Protein AF-A0A7T8QSJ7-F1 (afdb_monomer)

Secondary structure (DSSP, 8-state):
----HHHHHHHHHHHHHTTT-HHHHHHHHHHHTT--TTS----HHHHHHHHHH--

Sequence (55 aa):
MRWSSEECTFAVEAYFSNRQSVVATQRAFRNRFNVAPRGPVPDRKLIVTWVTTFR

InterPro domains:
  IPR032135 Helix-turn-helix domain (DUF4817) [PF16087] (4-55)

Nearest PDB structures (foldseek):
  6vlh-assembly1_A  TM=2.940E-01  e=7.328E+00  Human immunodeficiency virus 1

Structure (mmCIF, N/CA/C/O backbone):
data_AF-A0A7T8QSJ7-F1
#
_entry.id   AF-A0A7T8QSJ7-F1
#
loop_
_atom_site.group_PDB
_atom_site.id
_atom_site.type_symbol
_atom_site.label_atom_id
_atom_site.label_alt_id
_atom_site.label_comp_id
_atom_site.label_asym_id
_atom_site.label_entity_id
_atom_site.label_seq_id
_atom_site.pdbx_PDB_ins_code
_atom_site.Cartn_x
_atom_site.Cartn_y
_atom_site.Cartn_z
_atom_site.occupancy
_atom_site.B_iso_or_equiv
_atom_site.auth_seq_id
_atom_site.auth_comp_id
_atom_site.auth_asym_id
_atom_site.auth_atom_id
_atom_site.pdbx_PDB_model_num
ATOM 1 N N . MET A 1 1 ? 11.841 -8.532 -0.893 1.00 70.50 1 MET A N 1
ATOM 2 C CA . MET A 1 1 ? 11.701 -7.215 -1.552 1.00 70.50 1 MET A CA 1
ATOM 3 C C . MET A 1 1 ? 11.655 -6.152 -0.470 1.00 70.50 1 MET A C 1
ATOM 5 O O . MET A 1 1 ? 11.058 -6.415 0.567 1.00 70.50 1 MET A O 1
ATOM 9 N N . ARG A 1 2 ? 12.313 -5.009 -0.668 1.00 87.31 2 ARG A N 1
ATOM 10 C CA . ARG A 1 2 ? 12.299 -3.893 0.283 1.00 87.31 2 ARG A CA 1
ATOM 11 C C . ARG A 1 2 ? 11.634 -2.713 -0.412 1.00 87.31 2 ARG A C 1
ATOM 13 O O . ARG A 1 2 ? 12.120 -2.303 -1.457 1.00 87.31 2 ARG A O 1
ATOM 20 N N . TRP A 1 3 ? 10.518 -2.251 0.138 1.00 93.38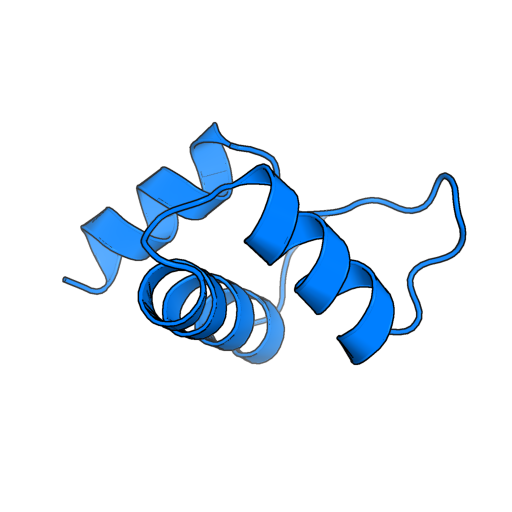 3 TRP A N 1
ATOM 21 C CA . TRP A 1 3 ? 9.795 -1.089 -0.373 1.00 93.38 3 TRP A CA 1
ATOM 22 C C . TRP A 1 3 ? 10.507 0.190 0.056 1.00 93.38 3 TRP A C 1
ATOM 24 O O . TRP A 1 3 ? 11.056 0.255 1.165 1.00 93.38 3 TRP A O 1
ATOM 34 N N . SER A 1 4 ? 10.529 1.180 -0.825 1.00 95.00 4 SER A N 1
ATOM 35 C CA . SER A 1 4 ? 11.052 2.508 -0.528 1.00 95.00 4 SER A CA 1
ATOM 36 C C . SER A 1 4 ? 10.082 3.286 0.364 1.00 95.00 4 SER A C 1
ATOM 38 O O . SER A 1 4 ? 8.890 2.982 0.435 1.00 95.00 4 SER A O 1
ATOM 40 N N . SER A 1 5 ? 10.578 4.329 1.034 1.00 93.81 5 SER A N 1
ATOM 41 C CA . SER A 1 5 ? 9.710 5.223 1.805 1.00 93.81 5 SER A CA 1
ATOM 42 C C . SER A 1 5 ? 8.657 5.899 0.921 1.00 93.81 5 SER A C 1
ATOM 44 O O . SER A 1 5 ? 7.530 6.064 1.366 1.00 93.81 5 SER A O 1
ATOM 46 N N . GLU A 1 6 ? 8.985 6.229 -0.335 1.00 96.56 6 GLU A N 1
ATOM 47 C CA . GLU A 1 6 ? 8.026 6.806 -1.289 1.00 96.56 6 GLU A CA 1
ATOM 48 C C . GLU A 1 6 ? 6.883 5.828 -1.598 1.00 96.56 6 GLU A C 1
ATOM 50 O O . GLU 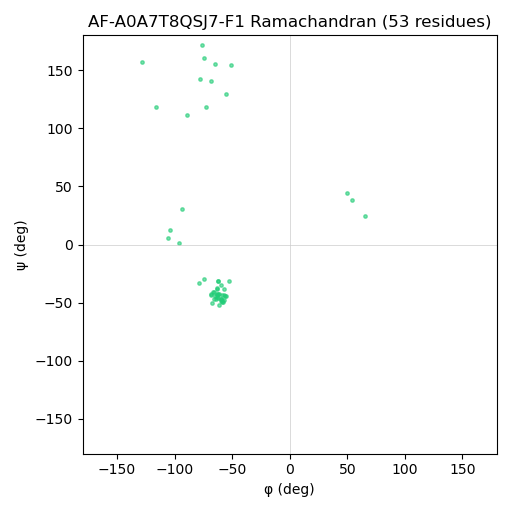A 1 6 ? 5.712 6.204 -1.563 1.00 96.56 6 GLU A O 1
ATOM 55 N N . GLU A 1 7 ? 7.210 4.558 -1.847 1.00 96.38 7 GLU A N 1
ATOM 56 C CA . GLU A 1 7 ? 6.221 3.509 -2.108 1.00 96.38 7 GLU A CA 1
ATOM 57 C C . GLU A 1 7 ? 5.303 3.287 -0.898 1.00 96.38 7 GLU A C 1
ATOM 59 O O . GLU A 1 7 ? 4.083 3.176 -1.055 1.00 96.38 7 GLU A O 1
ATOM 64 N N . CYS A 1 8 ? 5.876 3.268 0.309 1.00 95.44 8 CYS A N 1
ATOM 65 C CA . CYS A 1 8 ? 5.124 3.158 1.557 1.00 95.44 8 CYS A CA 1
ATOM 66 C C . CYS A 1 8 ? 4.170 4.346 1.749 1.00 95.44 8 CYS A C 1
ATOM 68 O O . CYS A 1 8 ? 2.975 4.136 1.970 1.00 95.44 8 CYS A O 1
ATOM 70 N N . THR A 1 9 ? 4.674 5.580 1.636 1.00 96.38 9 THR A N 1
ATOM 71 C CA . THR A 1 9 ? 3.876 6.805 1.809 1.00 96.38 9 THR A CA 1
ATOM 72 C C . THR A 1 9 ? 2.732 6.854 0.804 1.00 96.38 9 THR A C 1
ATOM 74 O O . THR A 1 9 ? 1.579 7.035 1.197 1.00 96.38 9 THR A O 1
ATOM 77 N N . PHE A 1 10 ? 3.014 6.577 -0.473 1.00 97.38 10 PHE A N 1
ATOM 78 C CA . PHE A 1 10 ? 1.978 6.534 -1.500 1.00 97.38 10 PHE A CA 1
ATOM 79 C C . PHE A 1 10 ? 0.895 5.497 -1.176 1.00 97.38 10 PHE A C 1
ATOM 81 O O . PHE A 1 10 ? -0.293 5.773 -1.333 1.00 97.38 10 PHE A O 1
ATOM 88 N N . ALA A 1 11 ? 1.272 4.298 -0.718 1.00 96.94 11 ALA A N 1
ATOM 89 C CA . ALA A 1 11 ? 0.303 3.258 -0.381 1.00 96.94 11 ALA A CA 1
ATOM 90 C C . ALA A 1 11 ? -0.628 3.672 0.775 1.00 96.94 11 ALA A C 1
ATOM 92 O O . ALA A 1 11 ? -1.824 3.374 0.721 1.00 96.94 11 ALA A O 1
ATOM 93 N N . VAL A 1 12 ? -0.104 4.374 1.786 1.00 96.62 12 VAL A N 1
ATOM 94 C CA . VAL A 1 12 ? -0.891 4.895 2.918 1.00 96.62 12 VAL A CA 1
ATOM 95 C C . VAL A 1 12 ? -1.854 5.987 2.458 1.00 96.62 12 VAL A C 1
ATOM 97 O O . VAL A 1 12 ? -3.054 5.890 2.722 1.00 96.62 12 VAL A O 1
ATOM 100 N N . GLU A 1 13 ? -1.370 6.985 1.719 1.00 97.38 13 GLU A N 1
ATOM 101 C CA . GLU A 1 13 ? -2.209 8.067 1.185 1.00 97.38 13 GLU A CA 1
ATOM 102 C C . GLU A 1 13 ? -3.312 7.514 0.277 1.00 97.38 13 GLU A C 1
ATOM 104 O O . GLU A 1 13 ? -4.500 7.778 0.483 1.00 97.38 13 GLU A O 1
ATOM 109 N N . ALA A 1 14 ? -2.937 6.650 -0.670 1.00 97.75 14 ALA A N 1
ATOM 110 C CA . ALA A 1 14 ? -3.875 6.026 -1.588 1.00 97.75 14 ALA A CA 1
ATOM 111 C C . ALA A 1 14 ? -4.909 5.156 -0.860 1.00 97.75 14 ALA A C 1
ATOM 113 O O . ALA A 1 14 ? -6.043 5.053 -1.326 1.00 97.75 14 ALA A O 1
ATOM 114 N N . TYR A 1 15 ? -4.568 4.530 0.269 1.00 97.31 15 TYR A N 1
ATOM 115 C CA . TYR A 1 15 ? -5.537 3.797 1.087 1.00 97.31 15 TYR A CA 1
ATOM 116 C C . TYR A 1 15 ? -6.630 4.708 1.643 1.00 97.31 15 TYR A C 1
ATOM 118 O O . TYR A 1 15 ? -7.814 4.392 1.500 1.00 97.31 15 TYR A O 1
ATOM 126 N N . PHE A 1 16 ? -6.272 5.867 2.196 1.00 96.31 16 PHE A N 1
ATOM 127 C CA . PHE A 1 16 ? -7.263 6.824 2.687 1.00 96.31 16 PHE A CA 1
ATOM 128 C C . PHE A 1 16 ? -8.074 7.461 1.551 1.00 96.31 16 PHE A C 1
ATOM 130 O O . PHE A 1 16 ? -9.305 7.496 1.634 1.00 96.31 16 PHE A O 1
ATOM 137 N N . SER A 1 17 ? -7.429 7.868 0.453 1.00 97.12 17 SER A N 1
ATOM 138 C CA . SER A 1 17 ? -8.119 8.444 -0.713 1.00 97.12 17 SER A CA 1
ATOM 139 C C . SER A 1 17 ? -9.093 7.464 -1.377 1.00 97.12 17 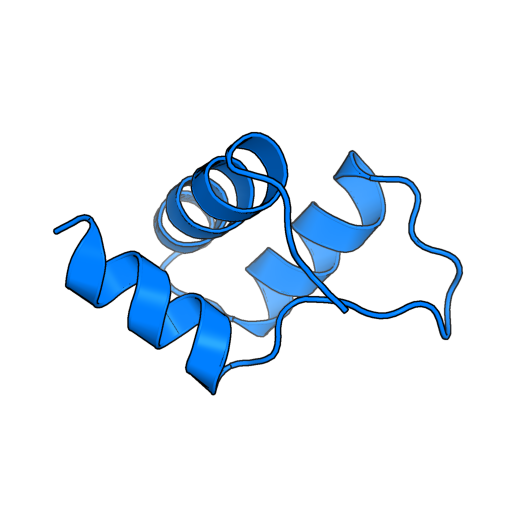SER A C 1
ATOM 141 O O . SER A 1 17 ? -10.133 7.876 -1.887 1.00 97.12 17 SER A O 1
ATOM 143 N N . ASN A 1 18 ? -8.809 6.158 -1.329 1.00 97.12 18 ASN A N 1
ATOM 144 C CA . ASN A 1 18 ? -9.666 5.112 -1.894 1.00 97.12 18 ASN A CA 1
ATOM 145 C C . ASN A 1 18 ? -10.644 4.502 -0.877 1.00 97.12 18 ASN A C 1
ATOM 147 O O . ASN A 1 18 ? -11.005 3.327 -0.990 1.00 97.12 18 ASN A O 1
ATOM 151 N N . ARG A 1 19 ? -11.084 5.280 0.123 1.00 96.50 19 ARG A N 1
ATOM 152 C CA . ARG A 1 19 ? -12.069 4.846 1.133 1.00 96.50 19 ARG A CA 1
ATOM 153 C C . ARG A 1 19 ? -11.663 3.548 1.842 1.00 96.50 19 ARG A C 1
ATOM 155 O O . ARG A 1 19 ? -12.507 2.696 2.102 1.00 96.50 19 ARG A O 1
ATOM 162 N N . GLN A 1 20 ? -10.371 3.392 2.131 1.00 95.81 20 GLN A N 1
ATOM 163 C CA . GLN A 1 20 ? -9.809 2.237 2.839 1.00 95.81 20 GLN A CA 1
ATOM 164 C C . GLN A 1 20 ? -9.920 0.910 2.058 1.00 95.81 20 GLN A C 1
ATOM 166 O O . GLN A 1 20 ? -9.915 -0.180 2.632 1.00 95.81 20 GLN A O 1
ATOM 171 N N . SER A 1 21 ? -10.008 0.972 0.725 1.00 97.50 21 SER A N 1
ATOM 172 C CA . SER A 1 21 ? -10.040 -0.218 -0.129 1.00 97.50 21 SER A CA 1
ATOM 173 C C . SER A 1 21 ? -8.637 -0.673 -0.532 1.00 97.50 21 SER A C 1
ATOM 175 O O . SER A 1 21 ? -7.985 -0.057 -1.372 1.00 97.50 21 SER A O 1
ATOM 177 N N . VAL A 1 22 ? -8.210 -1.827 -0.011 1.00 97.19 22 VAL A N 1
ATOM 178 C CA . VAL A 1 22 ? -6.920 -2.468 -0.346 1.00 97.19 22 VAL A CA 1
ATOM 179 C C . VAL A 1 22 ? -6.774 -2.719 -1.848 1.00 97.19 22 VAL A C 1
ATOM 181 O O . VAL A 1 22 ? -5.724 -2.448 -2.426 1.00 97.19 22 VAL A O 1
ATOM 184 N N . VAL A 1 23 ? -7.827 -3.222 -2.500 1.00 97.31 23 VAL A N 1
ATOM 185 C CA . VAL A 1 23 ? -7.789 -3.549 -3.935 1.00 97.31 23 VAL A CA 1
ATOM 186 C C . VAL A 1 23 ? -7.625 -2.281 -4.771 1.00 97.31 23 VAL A C 1
ATOM 188 O O . VAL A 1 23 ? -6.860 -2.271 -5.736 1.00 97.31 23 VAL A O 1
ATOM 191 N N . ALA A 1 24 ? -8.313 -1.198 -4.402 1.00 98.12 24 ALA A N 1
ATOM 192 C CA . ALA A 1 24 ? -8.168 0.082 -5.087 1.00 98.12 24 ALA A CA 1
ATOM 193 C C . ALA A 1 24 ? -6.764 0.675 -4.874 1.00 98.12 24 ALA A C 1
ATOM 195 O O . ALA A 1 24 ? -6.148 1.111 -5.846 1.00 98.12 24 ALA A O 1
ATOM 196 N N . THR A 1 25 ? -6.210 0.588 -3.659 1.00 98.19 25 THR A N 1
ATOM 197 C CA . THR A 1 25 ? -4.821 0.978 -3.367 1.00 98.19 25 THR A CA 1
ATOM 198 C C . THR A 1 25 ? -3.823 0.213 -4.227 1.00 98.19 25 THR A C 1
ATOM 200 O O . THR A 1 25 ? -2.960 0.825 -4.845 1.00 98.19 25 THR A O 1
ATOM 203 N N . GLN A 1 26 ? -3.950 -1.112 -4.333 1.00 97.62 26 GLN A N 1
ATOM 204 C CA . GLN A 1 26 ? -3.050 -1.932 -5.153 1.00 97.62 26 GLN A CA 1
ATOM 205 C C . GLN A 1 26 ? -3.127 -1.580 -6.644 1.00 97.62 26 GLN A C 1
ATOM 207 O O . GLN A 1 26 ? -2.102 -1.566 -7.329 1.00 97.62 26 GLN A O 1
ATOM 212 N N . ARG A 1 27 ? -4.327 -1.270 -7.154 1.00 97.62 27 ARG A N 1
ATOM 213 C CA . ARG A 1 27 ? -4.515 -0.801 -8.537 1.00 97.62 27 ARG A CA 1
ATOM 214 C C . ARG A 1 27 ? -3.858 0.563 -8.757 1.00 97.62 27 ARG A C 1
ATOM 216 O O . ARG A 1 27 ? -3.119 0.724 -9.724 1.00 97.62 27 ARG A O 1
ATOM 223 N N . ALA A 1 28 ? -4.073 1.510 -7.844 1.00 98.06 28 ALA A N 1
ATOM 224 C CA . ALA A 1 28 ? -3.444 2.828 -7.895 1.00 98.06 28 ALA A CA 1
ATOM 225 C C . ALA A 1 28 ? -1.912 2.728 -7.813 1.00 98.06 28 ALA A C 1
ATOM 227 O O . ALA A 1 28 ? -1.214 3.360 -8.602 1.00 98.06 28 ALA A O 1
ATOM 228 N N . PHE A 1 29 ? -1.394 1.876 -6.925 1.00 97.88 29 PHE A N 1
ATOM 229 C CA . PHE A 1 29 ? 0.036 1.606 -6.766 1.00 97.88 29 PHE A CA 1
ATOM 230 C C . PHE A 1 29 ? 0.650 1.064 -8.053 1.00 97.88 29 PHE A C 1
ATOM 232 O O . PHE A 1 29 ? 1.654 1.583 -8.537 1.00 97.88 29 PHE A O 1
ATOM 239 N N . ARG A 1 30 ? 0.007 0.056 -8.652 1.00 97.88 30 ARG A N 1
ATOM 240 C CA . ARG A 1 30 ? 0.454 -0.517 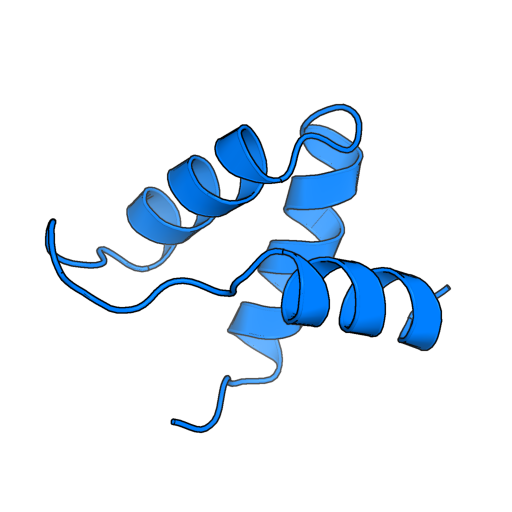-9.922 1.00 97.88 30 ARG A CA 1
ATOM 241 C C . ARG A 1 30 ? 0.541 0.544 -11.022 1.00 97.88 30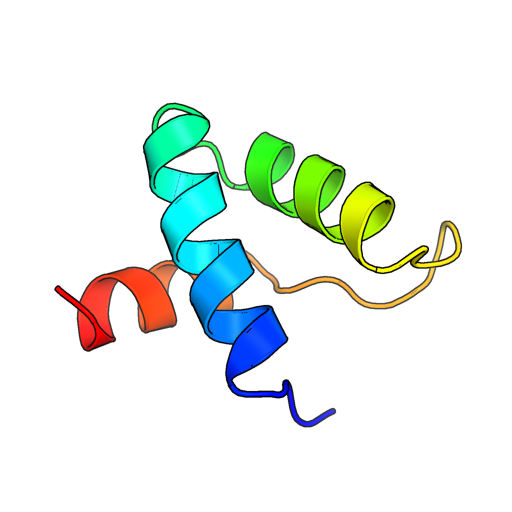 ARG A C 1
ATOM 243 O O . ARG A 1 30 ? 1.537 0.566 -11.737 1.00 97.88 30 ARG A O 1
ATOM 250 N N . ASN A 1 31 ? -0.450 1.427 -11.120 1.00 97.69 31 ASN A N 1
ATOM 251 C CA . ASN A 1 31 ? -0.447 2.507 -12.107 1.00 97.69 31 ASN A CA 1
ATOM 252 C C . ASN A 1 31 ? 0.640 3.555 -11.817 1.00 97.69 31 ASN A C 1
ATOM 254 O O . ASN A 1 31 ? 1.334 3.978 -12.736 1.00 97.69 31 ASN A O 1
ATOM 258 N N . ARG A 1 32 ? 0.820 3.951 -10.549 1.00 97.75 32 ARG A N 1
ATOM 259 C CA . ARG A 1 32 ? 1.799 4.970 -10.137 1.00 97.75 32 ARG A CA 1
ATOM 260 C C . ARG A 1 32 ? 3.241 4.552 -10.419 1.00 97.75 32 ARG A C 1
ATOM 262 O O . ARG A 1 32 ? 4.019 5.378 -10.886 1.00 97.75 32 ARG A O 1
ATOM 269 N N . PHE A 1 33 ? 3.576 3.294 -10.136 1.00 97.12 33 PHE A N 1
ATOM 270 C CA . PHE A 1 33 ? 4.939 2.759 -10.236 1.00 97.12 33 PHE A CA 1
ATOM 271 C C . PHE A 1 33 ? 5.159 1.873 -11.472 1.00 97.12 33 PHE A C 1
ATOM 273 O O . PHE A 1 33 ? 6.164 1.174 -11.560 1.00 97.12 33 PHE A O 1
ATOM 280 N N . ASN A 1 34 ? 4.222 1.890 -12.427 1.00 97.19 34 ASN A N 1
ATOM 281 C CA . ASN A 1 34 ? 4.282 1.117 -13.671 1.00 97.19 34 ASN A CA 1
ATOM 282 C C . ASN A 1 34 ? 4.609 -0.377 -13.454 1.00 97.19 34 ASN A C 1
ATOM 284 O O . ASN A 1 34 ? 5.445 -0.976 -14.136 1.00 97.19 34 ASN A O 1
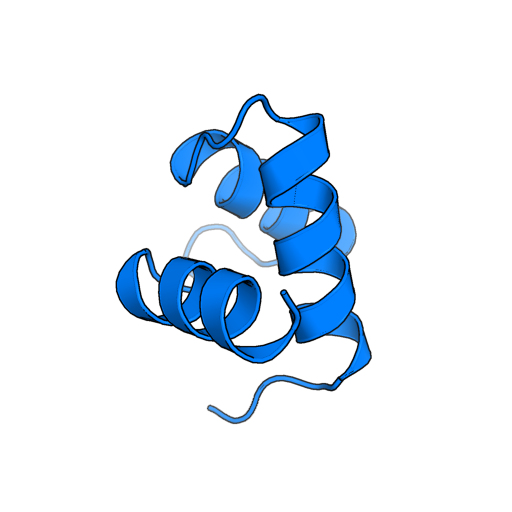ATOM 288 N N . VAL A 1 35 ? 3.962 -0.995 -12.464 1.00 96.50 35 VAL A N 1
ATOM 289 C CA . VAL A 1 35 ? 4.215 -2.396 -12.109 1.00 96.50 35 VAL A CA 1
ATOM 290 C C . VAL A 1 35 ? 3.610 -3.311 -13.181 1.00 96.50 35 VAL A C 1
ATOM 292 O O . VAL A 1 35 ? 2.391 -3.365 -13.349 1.00 96.50 35 VAL A O 1
ATOM 295 N N . ALA A 1 36 ? 4.438 -4.105 -13.867 1.00 96.12 36 ALA A N 1
ATOM 296 C CA . ALA A 1 36 ? 3.989 -5.092 -14.863 1.00 96.12 36 ALA A CA 1
ATOM 297 C C . ALA A 1 36 ? 2.874 -6.010 -14.311 1.00 96.12 36 ALA A C 1
ATOM 299 O O . ALA A 1 36 ? 2.859 -6.230 -13.109 1.00 96.12 36 ALA A O 1
ATOM 300 N N . PRO A 1 37 ? 1.974 -6.625 -15.103 1.00 91.25 37 PRO A N 1
ATOM 301 C CA . PRO A 1 37 ? 0.771 -7.321 -14.603 1.00 91.25 37 PRO A CA 1
ATOM 302 C C . PRO A 1 37 ? 0.971 -8.385 -13.507 1.00 91.25 37 PRO A C 1
ATOM 304 O O . PRO A 1 37 ? 0.106 -8.552 -12.654 1.00 91.25 37 PRO A O 1
ATOM 307 N N . ARG A 1 38 ? 2.115 -9.082 -13.498 1.00 92.69 38 ARG A N 1
ATOM 308 C CA . ARG A 1 38 ? 2.497 -10.068 -12.461 1.00 92.69 38 ARG A CA 1
ATOM 309 C C . ARG A 1 38 ? 3.573 -9.561 -11.499 1.00 92.69 38 ARG A C 1
ATOM 311 O O . ARG A 1 38 ? 4.076 -10.311 -10.673 1.00 92.69 38 ARG A O 1
ATOM 318 N N . GLY A 1 39 ? 3.942 -8.293 -11.632 1.00 94.56 39 GLY A N 1
ATOM 319 C CA . GLY A 1 39 ? 4.866 -7.625 -10.738 1.00 94.56 39 GLY A CA 1
ATOM 320 C C . GLY A 1 39 ? 4.303 -7.502 -9.316 1.00 94.56 39 GLY A C 1
ATOM 321 O O . GLY A 1 39 ? 3.081 -7.517 -9.114 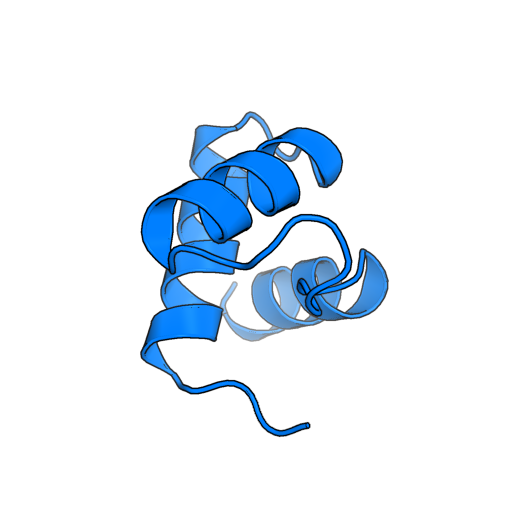1.00 94.56 39 GLY A O 1
ATOM 322 N N . PRO A 1 40 ? 5.190 -7.394 -8.324 1.00 95.50 40 PRO A N 1
ATOM 323 C CA . PRO A 1 40 ? 4.810 -7.325 -6.923 1.00 95.50 40 PRO A CA 1
ATOM 324 C C . PRO A 1 40 ? 4.087 -6.013 -6.611 1.00 95.50 40 PRO A C 1
ATOM 326 O O . PRO A 1 40 ? 4.467 -4.945 -7.083 1.00 95.50 40 PRO A O 1
ATOM 329 N N . VAL A 1 41 ? 3.057 -6.098 -5.776 1.00 96.88 41 VAL A N 1
ATOM 330 C CA . VAL A 1 41 ? 2.397 -4.950 -5.142 1.00 96.88 41 VAL A CA 1
ATOM 331 C C . VAL A 1 41 ? 2.321 -5.201 -3.637 1.00 96.88 41 VAL A C 1
ATOM 333 O O . VAL A 1 41 ? 2.356 -6.367 -3.230 1.00 96.88 41 VAL A O 1
ATOM 336 N N . PRO A 1 42 ? 2.205 -4.153 -2.805 1.00 96.50 42 PR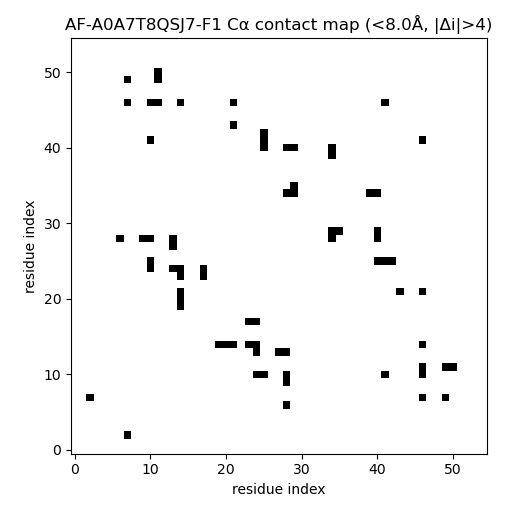O A N 1
ATOM 337 C CA . PRO A 1 42 ? 2.011 -4.318 -1.373 1.00 96.50 42 PRO A CA 1
ATOM 338 C C . PRO A 1 42 ? 0.785 -5.188 -1.095 1.00 96.50 42 PRO A C 1
ATOM 340 O O . PRO A 1 42 ? -0.298 -4.952 -1.641 1.00 96.50 42 PRO A O 1
ATOM 343 N N . ASP A 1 43 ? 0.945 -6.215 -0.265 1.00 95.31 43 ASP A N 1
ATOM 344 C CA . ASP A 1 43 ? -0.177 -7.055 0.136 1.00 95.31 43 ASP A CA 1
ATOM 345 C C . ASP A 1 43 ? -1.056 -6.353 1.187 1.00 95.31 43 ASP A C 1
ATOM 347 O O . ASP A 1 43 ? -0.728 -5.288 1.719 1.00 95.31 43 ASP A O 1
ATOM 351 N N . ARG A 1 44 ? -2.207 -6.961 1.494 1.00 96.25 44 ARG A N 1
ATOM 352 C CA . ARG A 1 44 ? -3.147 -6.425 2.485 1.00 96.25 44 ARG A CA 1
ATOM 353 C C . ARG A 1 44 ? -2.491 -6.196 3.845 1.00 96.25 44 ARG A C 1
ATOM 355 O O . ARG A 1 44 ? -2.769 -5.183 4.480 1.00 96.25 44 ARG A O 1
ATOM 362 N N . LYS A 1 45 ? -1.692 -7.155 4.320 1.00 96.19 45 LYS A N 1
ATOM 363 C CA . LYS A 1 45 ? -1.095 -7.097 5.657 1.00 96.19 45 LYS A CA 1
ATOM 364 C C . LYS A 1 45 ? -0.130 -5.923 5.728 1.00 96.19 45 LYS A C 1
ATOM 366 O O . LYS A 1 45 ? -0.196 -5.154 6.676 1.00 96.19 45 LYS A O 1
ATOM 371 N N . LEU A 1 46 ? 0.691 -5.757 4.699 1.00 95.75 46 LEU A N 1
ATOM 372 C CA . LEU A 1 46 ? 1.685 -4.703 4.608 1.00 95.75 46 LEU A CA 1
ATOM 373 C C . LEU A 1 46 ? 1.050 -3.309 4.561 1.00 95.75 46 LEU A C 1
ATOM 375 O O . LEU A 1 46 ? 1.445 -2.441 5.334 1.00 95.75 46 LEU A O 1
ATOM 379 N N . ILE A 1 47 ? 0.023 -3.125 3.723 1.00 95.75 47 ILE A N 1
ATOM 380 C CA . ILE A 1 47 ? -0.722 -1.859 3.634 1.00 95.75 47 ILE A CA 1
ATOM 381 C C . ILE A 1 47 ? -1.336 -1.510 4.993 1.00 95.75 47 ILE A C 1
ATOM 383 O O . ILE A 1 47 ? -1.173 -0.391 5.470 1.00 95.75 47 ILE A O 1
ATOM 387 N N . VAL A 1 48 ? -2.002 -2.470 5.644 1.00 94.75 48 VAL A N 1
ATOM 388 C CA . VAL A 1 48 ? -2.603 -2.247 6.968 1.0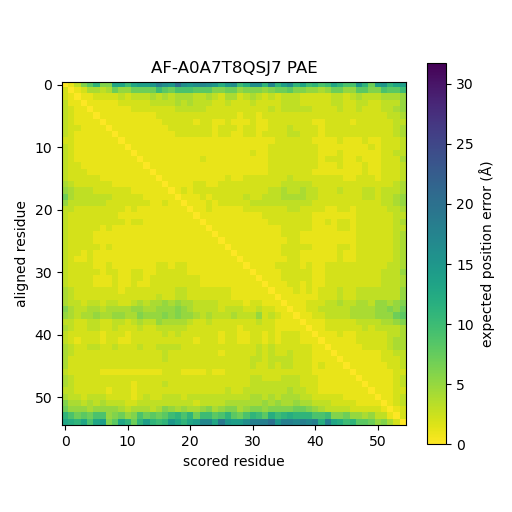0 94.75 48 VAL A CA 1
ATOM 389 C C . VAL A 1 48 ? -1.531 -1.934 8.011 1.00 94.75 48 VAL A C 1
ATOM 391 O O . VAL A 1 48 ? -1.715 -0.998 8.781 1.00 94.75 48 VAL A O 1
ATOM 394 N N . THR A 1 49 ? -0.404 -2.653 8.016 1.00 95.94 49 THR A N 1
ATOM 395 C CA . THR A 1 49 ? 0.713 -2.374 8.928 1.00 95.94 49 THR A CA 1
ATOM 396 C C . THR A 1 49 ? 1.221 -0.947 8.755 1.00 95.94 49 THR A C 1
ATOM 398 O O . THR A 1 49 ? 1.297 -0.226 9.744 1.00 95.94 49 THR A O 1
ATOM 401 N N . TRP A 1 50 ? 1.492 -0.492 7.530 1.00 95.06 50 TRP A N 1
ATOM 402 C CA . TRP A 1 50 ? 1.934 0.886 7.301 1.00 95.06 50 TRP A CA 1
ATOM 403 C C . TRP A 1 50 ? 0.906 1.905 7.778 1.00 95.06 50 TRP A C 1
ATOM 405 O O . TRP A 1 50 ? 1.257 2.811 8.527 1.00 95.06 50 TRP A O 1
ATOM 415 N N . VAL A 1 51 ? -0.370 1.716 7.438 1.00 92.56 51 VAL A N 1
ATOM 416 C CA . VAL A 1 51 ? -1.447 2.601 7.902 1.00 92.56 51 VAL A CA 1
ATOM 417 C C . VAL A 1 51 ? -1.498 2.664 9.430 1.00 92.56 51 VAL A C 1
ATOM 419 O O . VAL A 1 51 ? -1.715 3.736 9.978 1.00 92.56 51 VAL A O 1
ATOM 422 N N . THR A 1 52 ? -1.274 1.550 10.133 1.00 93.00 52 THR A N 1
ATOM 423 C CA . THR A 1 52 ? -1.234 1.546 11.605 1.00 93.00 52 THR A CA 1
ATOM 424 C C . THR A 1 52 ? 0.039 2.144 12.192 1.00 93.00 52 THR A C 1
ATOM 426 O O . THR A 1 52 ? -0.011 2.675 13.291 1.00 93.00 52 THR A O 1
ATOM 429 N N . THR A 1 53 ? 1.173 2.047 11.497 1.00 90.38 53 THR A N 1
ATOM 430 C CA . THR A 1 53 ? 2.460 2.576 11.968 1.00 90.38 53 THR A CA 1
ATOM 431 C C . THR A 1 53 ? 2.568 4.087 11.775 1.00 90.38 53 THR A C 1
ATOM 433 O O . THR A 1 53 ? 3.217 4.748 12.577 1.00 90.38 53 THR A O 1
ATOM 436 N N . PHE A 1 54 ? 1.958 4.628 10.718 1.00 76.81 54 PHE A N 1
ATOM 437 C CA . PHE A 1 54 ? 1.985 6.059 10.394 1.00 76.81 54 PHE A CA 1
ATOM 438 C C . PHE A 1 54 ? 0.753 6.833 10.893 1.00 76.81 54 PHE A C 1
ATOM 440 O O . PHE A 1 54 ? 0.646 8.028 10.621 1.00 76.81 54 PHE A O 1
ATOM 447 N N . ARG A 1 55 ? -0.179 6.164 11.582 1.00 62.12 55 ARG A N 1
ATOM 448 C CA . ARG A 1 55 ? -1.296 6.807 12.286 1.00 62.12 55 ARG A CA 1
ATOM 449 C C . ARG A 1 55 ? -0.848 7.301 13.654 1.00 62.12 55 ARG A C 1
ATOM 451 O O . ARG A 1 55 ? -1.321 8.393 14.030 1.00 62.12 55 ARG A O 1
#

Mean predicted aligned error: 2.52 Å

Foldseek 3Di:
DDDDPVLLVQLLVQCVVVVNDNVSSQVVSCVVVVADPPGDGDDPVRSVVSNVVVD

Radius of gyration: 10.16 Å; Cα contacts (8 Å, |Δi|>4): 37; chains: 1; bounding box: 24×18×27 Å

pLDDT: mean 94.51, std 6.44, range [62.12, 98.19]

Organism: Caligus rogercresseyi (NCBI:txid217165)

Solvent-accessible surface area (backbone atoms only — not comparable to full-atom values): 3328 Å² total; per-residue (Å²): 138,82,81,52,71,66,59,51,51,50,48,40,53,37,21,61,76,44,76,67,30,62,70,56,20,42,53,50,49,31,64,75,70,68,44,53,98,87,49,87,68,76,49,69,68,56,51,51,49,49,44,65,73,76,104